Protein AF-A0A4T0UYF8-F1 (afdb_monomer_lite)

Organism: NCBI:txid2563443

InterPro domains:
  IPR012640 Membrane lipoprotein, lipid attachment site [PF08139] (1-18)

Sequence (155 aa):
MKRHLIFLLLAFVLTGCAQLGLKPVKPAPVVPAKPAQPAPLPADPSERLLFEANRLAEEVRDARLTRTQAADQLGRARLAWVGRNPVDDETFRLYRQISVERDTGQIGQAEAQRRMDEALKRWQRRWVQLPLSARPANPAFTNFLMKVYGLPPLQ

Structure (mmCIF, N/CA/C/O backbone):
data_AF-A0A4T0UYF8-F1
#
_entry.id   AF-A0A4T0UYF8-F1
#
loop_
_atom_site.group_PDB
_atom_site.id
_atom_site.type_symbol
_a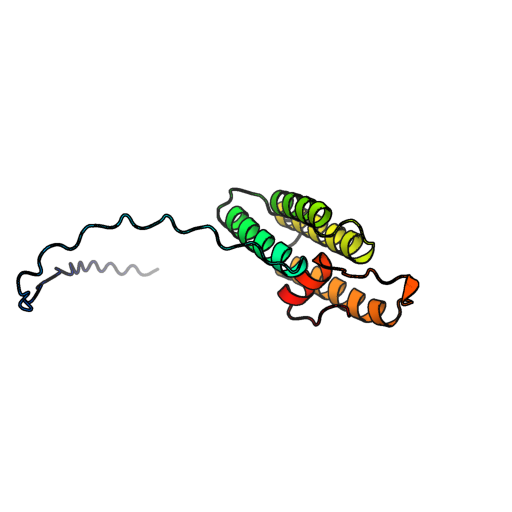tom_site.label_atom_id
_atom_site.label_alt_id
_atom_site.label_comp_id
_atom_site.label_asym_id
_atom_site.label_entity_id
_atom_site.label_seq_id
_atom_site.pdbx_PDB_ins_code
_atom_site.Cartn_x
_atom_site.Cartn_y
_atom_site.Cartn_z
_atom_site.occupancy
_atom_site.B_iso_or_equiv
_atom_site.auth_seq_id
_atom_site.auth_comp_id
_atom_site.auth_asym_id
_atom_site.auth_atom_id
_atom_site.pdbx_PDB_model_num
ATOM 1 N N . MET A 1 1 ? -16.894 21.332 41.373 1.00 41.62 1 MET A N 1
ATOM 2 C CA . MET A 1 1 ? -18.314 21.159 40.992 1.00 41.62 1 MET A CA 1
ATOM 3 C C . MET A 1 1 ? -19.017 22.503 41.093 1.00 41.62 1 MET A C 1
ATOM 5 O O . MET A 1 1 ? -19.177 23.003 42.198 1.00 41.62 1 MET A O 1
ATOM 9 N N . LYS A 1 2 ? -19.361 23.132 39.966 1.00 36.41 2 LYS A N 1
ATOM 10 C CA . LYS A 1 2 ? -20.113 24.394 39.958 1.00 36.41 2 LYS A CA 1
ATOM 11 C C . LYS A 1 2 ? -20.984 24.441 38.704 1.00 36.41 2 LYS A C 1
ATOM 13 O O . LYS A 1 2 ? -20.483 24.539 37.591 1.00 36.41 2 LYS A O 1
ATOM 18 N N . ARG A 1 3 ? -22.284 24.228 38.926 1.00 47.41 3 ARG A N 1
ATOM 19 C CA . ARG A 1 3 ? -23.372 24.304 37.946 1.00 47.41 3 ARG A CA 1
ATOM 20 C C . ARG A 1 3 ? -23.662 25.779 37.698 1.00 47.41 3 ARG A C 1
ATOM 22 O O . ARG A 1 3 ? -24.076 26.460 38.629 1.00 47.41 3 ARG A O 1
ATOM 29 N N . HIS A 1 4 ? -23.511 26.233 36.460 1.00 55.47 4 HIS A N 1
ATOM 30 C CA . HIS A 1 4 ? -24.137 27.469 36.005 1.00 55.47 4 HIS A CA 1
ATOM 31 C C . HIS A 1 4 ? -25.067 27.152 34.839 1.00 55.47 4 HIS A C 1
ATOM 33 O O . HIS A 1 4 ? -24.670 26.968 33.695 1.00 55.47 4 HIS A O 1
ATOM 39 N N . LEU A 1 5 ? -26.326 27.013 35.242 1.00 55.28 5 LEU A N 1
ATOM 40 C CA . LEU A 1 5 ? -27.543 27.111 34.463 1.00 55.28 5 LEU A CA 1
ATOM 41 C C . LEU A 1 5 ? -27.646 28.533 33.900 1.00 55.28 5 LEU A C 1
ATOM 43 O O . LEU A 1 5 ? -27.870 29.448 34.685 1.00 55.28 5 LEU A O 1
ATOM 47 N N . ILE A 1 6 ? -27.531 28.715 32.584 1.00 61.97 6 ILE A N 1
ATOM 48 C CA . ILE A 1 6 ? -28.090 29.883 31.889 1.00 61.97 6 ILE A CA 1
ATOM 49 C C . ILE A 1 6 ? -28.688 29.398 30.566 1.00 61.97 6 ILE A C 1
ATOM 51 O O . ILE A 1 6 ? -27.989 29.129 29.594 1.00 61.97 6 ILE A O 1
ATOM 55 N N . PHE A 1 7 ? -30.012 29.257 30.583 1.00 48.72 7 PHE A N 1
ATOM 56 C CA . PHE A 1 7 ? -30.861 29.285 29.402 1.00 48.72 7 PHE A CA 1
ATOM 57 C C . PHE A 1 7 ? -30.815 30.697 28.815 1.00 48.72 7 PHE A C 1
ATOM 59 O O . PHE A 1 7 ? -31.129 31.656 29.519 1.00 48.72 7 PHE A O 1
ATOM 66 N N . LEU A 1 8 ? -30.507 30.826 27.526 1.00 56.47 8 LEU A N 1
ATOM 67 C CA . LEU A 1 8 ? -30.942 31.986 26.757 1.00 56.47 8 LEU A CA 1
ATOM 68 C C . LEU A 1 8 ? -31.199 31.564 25.310 1.00 56.47 8 LEU A C 1
ATOM 70 O O . LEU A 1 8 ? -30.291 31.371 24.506 1.00 56.47 8 LEU A O 1
ATOM 74 N N . LEU A 1 9 ? -32.489 31.358 25.043 1.00 52.09 9 LEU A N 1
ATOM 75 C CA . LEU A 1 9 ? -33.087 31.328 23.718 1.00 52.09 9 LEU A CA 1
ATOM 76 C C . LEU A 1 9 ? -32.738 32.623 22.984 1.00 52.09 9 LEU A C 1
ATOM 78 O O . LEU A 1 9 ? -33.076 33.701 23.468 1.00 52.09 9 LEU A O 1
ATOM 82 N N . LEU A 1 10 ? -32.161 32.516 21.790 1.00 54.69 10 LEU A N 1
ATOM 83 C CA . LEU A 1 10 ? -32.214 33.593 20.808 1.00 54.69 10 LEU A CA 1
ATOM 84 C C . LEU A 1 10 ? -32.683 33.010 19.473 1.00 54.69 10 LEU A C 1
ATOM 86 O O . LEU A 1 10 ? -31.927 32.395 18.724 1.00 54.69 10 LEU A O 1
ATOM 90 N N . ALA A 1 11 ? -33.981 33.171 19.225 1.00 51.91 11 ALA A N 1
ATOM 91 C CA . ALA A 1 11 ? -34.607 32.939 17.938 1.00 51.91 11 ALA A CA 1
ATOM 92 C C . ALA A 1 11 ? -34.141 34.033 16.967 1.00 51.91 11 ALA A C 1
ATOM 94 O O . ALA A 1 11 ? -34.476 35.203 17.139 1.00 51.91 11 ALA A O 1
ATOM 95 N N . PHE A 1 12 ? -33.367 33.658 15.950 1.00 54.03 12 PHE A N 1
ATOM 96 C CA . PHE A 1 12 ? -33.086 34.538 14.820 1.00 54.03 12 PHE A CA 1
ATOM 97 C C . PHE A 1 12 ? -34.217 34.398 13.801 1.00 54.03 12 PHE A C 1
ATOM 99 O O . PHE A 1 12 ? -34.311 33.416 13.067 1.00 54.03 12 PHE A O 1
ATOM 106 N N . VAL A 1 13 ? -35.104 35.389 13.802 1.00 58.59 13 VAL A N 1
ATOM 107 C CA . VAL A 1 13 ? -36.167 35.555 12.811 1.00 58.59 13 VAL A CA 1
ATOM 108 C C . VAL A 1 13 ? -35.540 36.132 11.541 1.00 58.59 13 VAL A C 1
ATOM 110 O O . VAL A 1 13 ? -35.028 37.253 11.547 1.00 58.59 13 VAL A O 1
ATOM 113 N N . LEU A 1 14 ? -35.569 35.364 10.448 1.00 52.53 14 LEU A N 1
ATOM 114 C CA . LEU A 1 14 ? -35.231 35.845 9.108 1.00 52.53 14 LEU A CA 1
ATOM 115 C C . LEU A 1 14 ? -36.223 36.943 8.706 1.00 52.53 14 LEU A C 1
ATOM 117 O O . LEU A 1 14 ? -37.409 36.678 8.524 1.00 52.53 14 LEU A O 1
ATOM 121 N N . THR A 1 15 ? -35.724 38.166 8.541 1.00 59.00 15 THR A N 1
ATOM 122 C CA . THR A 1 15 ? -36.498 39.297 8.026 1.00 59.00 15 THR A CA 1
ATOM 123 C C . THR A 1 15 ? -35.920 39.755 6.693 1.00 59.00 15 THR A C 1
ATOM 125 O O . THR A 1 15 ? -34.738 40.072 6.607 1.00 59.00 15 THR A O 1
ATOM 128 N N . GLY A 1 16 ? -36.799 39.850 5.691 1.00 45.56 16 GLY A N 1
ATOM 129 C CA . GLY A 1 16 ? -36.757 40.910 4.683 1.00 45.56 16 GLY A CA 1
ATOM 130 C C . GLY A 1 16 ? -36.063 40.597 3.360 1.00 45.56 16 GLY A C 1
ATOM 131 O O . GLY A 1 16 ? -34.930 41.007 3.135 1.00 45.56 16 GLY A O 1
ATOM 132 N N . CYS A 1 17 ? -36.796 39.993 2.421 1.00 54.16 17 CYS A N 1
ATOM 133 C CA . CYS A 1 17 ? -36.524 40.158 0.993 1.00 54.16 17 CYS A CA 1
ATOM 134 C C . CYS A 1 17 ? -36.880 41.597 0.584 1.00 54.16 17 CYS A C 1
ATOM 136 O O . CYS A 1 17 ? -38.057 41.948 0.546 1.00 54.16 17 CYS A O 1
ATOM 138 N N . ALA A 1 18 ? -35.881 42.421 0.269 1.00 49.16 18 ALA A N 1
ATOM 139 C CA . ALA A 1 18 ? -36.092 43.697 -0.406 1.00 49.16 18 ALA A CA 1
ATOM 140 C C . ALA A 1 18 ? -36.063 43.495 -1.930 1.00 49.16 18 ALA A C 1
ATOM 142 O O . ALA A 1 18 ? -35.140 42.891 -2.479 1.00 49.16 18 ALA A O 1
ATOM 143 N N . GLN A 1 19 ? -37.111 43.998 -2.584 1.00 56.81 19 GLN A N 1
ATOM 144 C CA . GLN A 1 19 ? -37.332 44.028 -4.028 1.00 56.81 19 GLN A CA 1
ATOM 145 C C . GLN A 1 19 ? -36.158 44.611 -4.825 1.00 56.81 19 GLN A C 1
ATOM 147 O O . GLN A 1 19 ? -35.709 45.725 -4.569 1.00 56.81 19 GLN A O 1
ATOM 152 N N . LEU A 1 20 ? -35.796 43.924 -5.910 1.00 47.19 20 LEU A N 1
ATOM 153 C CA . LEU A 1 20 ? -35.172 44.531 -7.083 1.00 47.19 20 LEU A CA 1
ATOM 154 C C . LEU A 1 20 ? -36.023 44.189 -8.308 1.00 47.19 20 LEU A C 1
ATOM 156 O O . LEU A 1 20 ? -36.368 43.032 -8.542 1.00 47.19 20 LEU A O 1
ATOM 160 N N . GLY A 1 21 ? -36.421 45.233 -9.036 1.00 56.84 21 GLY A N 1
ATOM 161 C CA . GLY A 1 21 ? -37.363 45.176 -10.147 1.00 56.84 21 GLY A CA 1
ATOM 162 C C . GLY A 1 21 ? -36.932 44.206 -11.242 1.00 56.84 21 GLY A C 1
ATOM 163 O O . GLY A 1 21 ? -35.910 44.397 -11.900 1.00 56.84 21 GLY A O 1
ATOM 164 N N . LEU A 1 22 ? -37.759 43.192 -11.475 1.00 44.81 22 LEU A N 1
ATOM 165 C CA . LEU A 1 22 ? -37.625 42.293 -12.609 1.00 44.81 22 LEU A CA 1
ATOM 166 C C . LEU A 1 22 ? -38.599 42.737 -13.697 1.00 44.81 22 LEU A C 1
ATOM 168 O O . LEU A 1 22 ? -39.818 42.665 -13.549 1.00 44.81 22 LEU A O 1
ATOM 172 N N . LYS A 1 23 ? -38.034 43.203 -14.814 1.00 50.47 23 LYS A N 1
ATOM 173 C CA . LYS A 1 23 ? -38.736 43.255 -16.099 1.00 50.47 23 LYS A CA 1
ATOM 174 C C . LYS A 1 23 ? -39.245 41.840 -16.416 1.00 50.47 23 LYS A C 1
ATOM 176 O O . LYS A 1 23 ? -38.497 40.890 -16.178 1.00 50.47 23 LYS A O 1
ATOM 181 N N . PRO A 1 24 ? -40.454 41.665 -16.975 1.00 47.84 24 PRO A N 1
ATOM 182 C CA . PRO A 1 24 ? -40.919 40.348 -17.386 1.00 47.84 24 PRO A CA 1
ATOM 183 C C . PRO A 1 24 ? -40.032 39.843 -18.531 1.00 47.84 24 PRO A C 1
ATOM 185 O O . PRO A 1 24 ? -40.168 40.252 -19.684 1.00 47.84 24 PRO A O 1
ATOM 188 N N . VAL A 1 25 ? -39.076 38.977 -18.199 1.00 58.72 25 VAL A N 1
ATOM 189 C CA . VAL A 1 25 ? -38.318 38.200 -19.177 1.00 58.72 25 VAL A CA 1
ATOM 190 C C . VAL A 1 25 ? -39.228 37.061 -19.612 1.00 58.72 25 VAL A C 1
ATOM 192 O O . VAL A 1 25 ? -39.673 36.260 -18.791 1.00 58.72 25 VAL A O 1
ATOM 195 N N . LYS A 1 26 ? -39.541 37.021 -20.909 1.00 53.38 26 LYS A N 1
ATOM 196 C CA . LYS A 1 26 ? -40.236 35.894 -21.539 1.00 53.38 26 LYS A CA 1
ATOM 197 C C . LYS A 1 26 ? -39.511 34.600 -21.139 1.00 53.38 26 LYS A C 1
ATOM 199 O O . LYS A 1 26 ? -38.286 34.572 -21.273 1.00 53.38 26 LYS A O 1
ATOM 204 N N . PRO A 1 27 ? -40.204 33.556 -20.654 1.00 46.81 27 PRO A N 1
ATOM 205 C CA . PRO A 1 27 ? -39.534 32.326 -20.264 1.00 46.81 27 PRO A CA 1
ATOM 206 C C . PRO A 1 27 ? -38.823 31.747 -21.488 1.00 46.81 27 PRO A C 1
ATOM 208 O O . PRO A 1 27 ? -39.454 31.407 -22.489 1.00 46.81 27 PRO A O 1
ATOM 211 N N . ALA A 1 28 ? -37.493 31.692 -21.420 1.00 63.56 28 ALA A N 1
ATOM 212 C CA . ALA A 1 28 ? -36.710 30.902 -22.351 1.00 63.56 28 ALA A CA 1
ATOM 213 C C . ALA A 1 28 ? -37.068 29.418 -22.143 1.00 63.56 28 ALA A C 1
ATOM 215 O O . ALA A 1 28 ? -37.403 29.031 -21.018 1.00 63.56 28 ALA A O 1
ATOM 216 N N . PRO A 1 29 ? -37.015 28.581 -23.193 1.00 54.25 29 PRO A N 1
ATOM 217 C C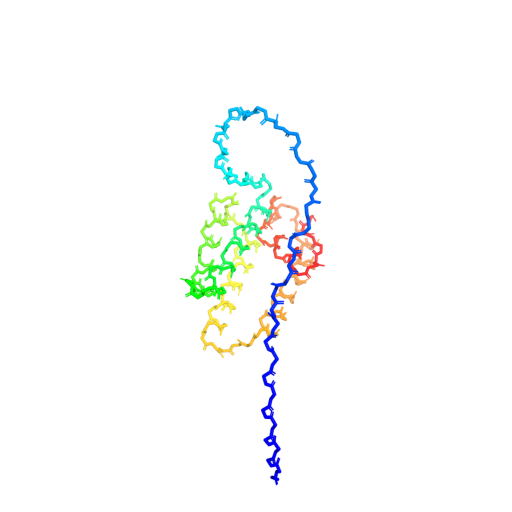A . PRO A 1 29 ? -37.295 27.160 -23.060 1.00 54.25 29 PRO A CA 1
ATOM 218 C C . PRO A 1 29 ? -36.388 26.560 -21.984 1.00 54.25 29 PRO A C 1
ATOM 220 O O . PRO A 1 29 ? -35.170 26.744 -22.024 1.00 54.25 29 PRO A O 1
ATOM 223 N N . VAL A 1 30 ? -36.980 25.850 -21.022 1.00 57.94 30 VAL A N 1
ATOM 224 C CA . VAL A 1 30 ? -36.239 25.047 -20.048 1.00 57.94 30 VAL A CA 1
ATOM 225 C C . VAL A 1 30 ? -35.552 23.935 -20.831 1.00 57.94 30 VAL A C 1
ATOM 227 O O . VAL A 1 30 ? -36.159 22.917 -21.152 1.00 57.94 30 VAL A O 1
ATOM 230 N N . VAL A 1 31 ? -34.290 24.151 -21.194 1.00 63.22 31 VAL A N 1
ATOM 231 C CA . VAL A 1 31 ? -33.435 23.072 -21.679 1.00 63.22 31 VAL A CA 1
ATOM 232 C C . VAL A 1 31 ? -33.163 22.187 -20.462 1.00 63.22 31 VAL A C 1
ATOM 234 O O . VAL A 1 31 ? -32.625 22.691 -19.472 1.00 63.22 31 VAL A O 1
ATOM 237 N N . PRO A 1 32 ? -33.558 20.902 -20.469 1.00 58.56 32 PRO A N 1
ATOM 238 C CA . PRO A 1 32 ? -33.264 20.012 -19.356 1.00 58.56 32 PRO A CA 1
ATOM 239 C C . PRO A 1 32 ? -31.751 19.985 -19.130 1.00 58.56 32 PRO A C 1
ATOM 241 O O . PRO A 1 32 ? -30.978 19.749 -20.062 1.00 58.56 32 PRO A O 1
ATOM 244 N N . ALA A 1 33 ? -31.327 20.265 -17.895 1.00 63.31 33 ALA A N 1
ATOM 245 C CA . ALA A 1 33 ? -29.927 20.185 -17.512 1.00 63.31 33 ALA A CA 1
ATOM 246 C C . ALA A 1 33 ? -29.430 18.764 -17.803 1.00 63.31 33 ALA A C 1
ATOM 248 O O . ALA A 1 33 ? -29.923 17.789 -17.234 1.00 63.31 33 ALA A O 1
ATOM 249 N N . LYS A 1 34 ? -28.480 18.652 -18.737 1.00 58.16 34 LYS A N 1
ATOM 250 C CA . LYS A 1 34 ? -27.816 17.391 -19.066 1.00 58.16 34 LYS A CA 1
ATOM 251 C C . LYS A 1 34 ? -27.266 16.798 -17.759 1.00 58.16 34 LYS A C 1
ATOM 253 O O . LYS A 1 34 ? -26.569 17.525 -17.048 1.00 58.16 34 LYS A O 1
ATOM 258 N N . PRO A 1 35 ? -27.553 15.523 -17.431 1.00 57.53 35 PRO A N 1
ATOM 259 C CA . PRO A 1 35 ? -26.972 14.880 -16.260 1.00 57.53 35 PRO A CA 1
ATOM 260 C C . PRO A 1 35 ? -25.456 15.069 -16.289 1.00 57.53 35 PRO A C 1
ATOM 262 O O . PRO A 1 35 ? -24.841 14.870 -17.343 1.00 57.53 35 PRO A O 1
ATOM 265 N N . ALA A 1 36 ? -24.872 15.493 -15.166 1.00 62.47 36 ALA A N 1
ATOM 266 C CA . ALA A 1 36 ? -23.431 15.658 -15.047 1.00 62.47 36 ALA A CA 1
ATOM 267 C C . ALA A 1 36 ? -22.761 14.343 -15.462 1.00 62.47 36 ALA A C 1
ATOM 269 O O . ALA A 1 36 ? -22.942 13.309 -14.818 1.00 62.47 36 ALA A O 1
ATOM 270 N N . GLN A 1 37 ? -22.062 14.364 -16.598 1.00 60.31 37 GLN A N 1
ATOM 271 C CA . GLN A 1 37 ? -21.351 13.187 -17.073 1.00 60.31 37 GLN A CA 1
ATOM 272 C C . GLN A 1 37 ? -20.225 12.888 -16.076 1.00 60.31 37 GLN A C 1
ATOM 274 O O . GLN A 1 37 ? -19.539 13.827 -15.659 1.00 60.31 37 GLN A O 1
ATOM 279 N N . PRO A 1 38 ? -20.029 11.616 -15.679 1.00 65.50 38 PRO A N 1
ATOM 280 C CA . PRO A 1 38 ? -18.894 11.237 -14.850 1.00 65.50 38 PRO A CA 1
ATOM 281 C C . PRO A 1 38 ? -17.607 11.747 -15.497 1.00 65.50 38 PRO A C 1
ATOM 283 O O . PRO A 1 38 ? -17.435 11.611 -16.711 1.00 65.50 38 PRO A O 1
ATOM 286 N N . ALA A 1 39 ? -16.723 12.352 -14.701 1.00 70.75 39 ALA A N 1
ATOM 287 C CA . ALA A 1 39 ? -15.437 12.811 -15.204 1.00 70.75 39 ALA A CA 1
ATOM 288 C C . ALA A 1 39 ? -14.701 11.637 -15.887 1.00 70.75 39 ALA A C 1
ATOM 290 O O . ALA A 1 39 ? -14.714 10.523 -15.352 1.00 70.75 39 ALA A O 1
ATOM 291 N N . PRO A 1 40 ? -14.090 11.848 -17.067 1.00 74.12 40 PRO A N 1
ATOM 292 C CA . PRO A 1 40 ? -13.359 10.792 -17.754 1.00 74.12 40 PRO A CA 1
ATOM 293 C C . PRO A 1 40 ? -12.200 10.288 -16.885 1.00 74.12 40 PRO A C 1
ATOM 295 O O . PRO A 1 40 ? -11.527 11.069 -16.212 1.00 74.12 40 PRO A O 1
ATOM 298 N N . LEU A 1 41 ? -11.969 8.972 -16.899 1.00 74.31 41 LEU A N 1
ATOM 299 C CA . LEU A 1 41 ? -10.862 8.363 -16.160 1.00 74.31 41 LEU A CA 1
ATOM 300 C C . LEU A 1 41 ? -9.512 8.873 -16.698 1.00 74.31 41 LEU A C 1
ATOM 302 O O . LEU A 1 41 ? -9.352 8.955 -17.920 1.00 74.31 41 LEU A O 1
ATOM 306 N N . PRO A 1 42 ? -8.520 9.144 -15.827 1.00 82.19 42 PRO A N 1
ATOM 307 C CA . PRO A 1 42 ? -7.190 9.559 -16.261 1.00 82.19 42 PRO A CA 1
ATOM 308 C C . PRO A 1 42 ? -6.535 8.555 -17.220 1.00 82.19 42 PRO A C 1
ATOM 310 O O . PRO A 1 42 ? -6.745 7.336 -17.120 1.00 82.19 42 PRO A O 1
ATOM 313 N N . ALA A 1 43 ? -5.727 9.072 -18.150 1.00 84.44 43 ALA A N 1
ATOM 314 C CA . ALA A 1 43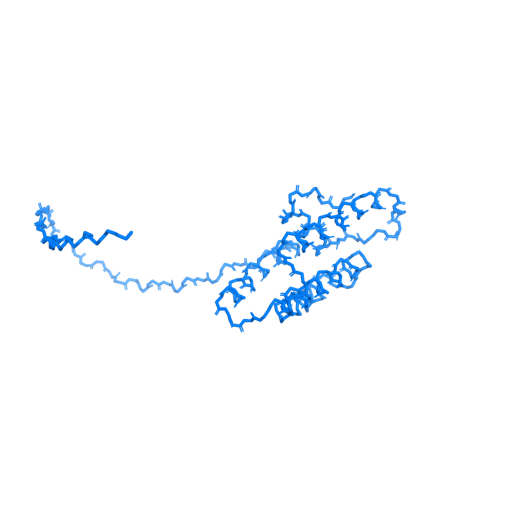 ? -4.966 8.257 -19.095 1.00 84.44 43 ALA A CA 1
ATOM 315 C C . ALA A 1 43 ? -3.761 7.578 -18.423 1.00 84.44 43 ALA A C 1
ATOM 317 O O . ALA A 1 43 ? -3.513 6.401 -18.685 1.00 84.44 43 ALA A O 1
ATOM 318 N N . ASP A 1 44 ? -3.058 8.286 -17.531 1.00 90.38 44 ASP A N 1
ATOM 319 C CA . ASP A 1 44 ? -1.940 7.724 -16.773 1.00 90.38 44 ASP A CA 1
ATOM 320 C C . ASP A 1 44 ? -2.436 6.683 -15.745 1.00 90.38 44 ASP A C 1
ATOM 322 O O . ASP A 1 44 ? -3.343 6.979 -14.955 1.00 90.38 44 ASP A O 1
ATOM 326 N N . PRO A 1 45 ? -1.860 5.465 -15.707 1.00 91.75 45 PRO A N 1
ATOM 327 C CA . PRO A 1 45 ? -2.295 4.435 -14.769 1.00 91.75 45 PRO A CA 1
ATOM 328 C C . PRO A 1 45 ? -2.127 4.816 -13.291 1.00 91.75 45 PRO A C 1
ATOM 330 O O . PRO A 1 45 ? -2.951 4.409 -12.472 1.00 91.75 45 PRO A O 1
ATOM 333 N N . SER A 1 46 ? -1.109 5.606 -12.934 1.00 92.06 46 SER A N 1
ATOM 334 C CA . SER A 1 46 ? -0.887 6.051 -11.548 1.00 92.06 46 SER A CA 1
ATOM 335 C C . SER A 1 46 ? -1.956 7.059 -11.128 1.00 92.06 46 SER A C 1
ATOM 337 O O . SER A 1 46 ? -2.491 6.981 -10.022 1.00 92.06 46 SER A O 1
ATOM 339 N N . GLU A 1 47 ? -2.324 7.980 -12.019 1.00 92.56 47 GLU A N 1
ATOM 340 C CA . GLU A 1 47 ? -3.433 8.913 -11.795 1.00 92.56 47 GLU A CA 1
ATOM 341 C C . GLU A 1 47 ? -4.783 8.204 -11.727 1.00 92.56 47 GLU A C 1
ATOM 343 O O . GLU A 1 47 ? -5.614 8.534 -10.878 1.00 92.56 47 GLU A O 1
ATOM 348 N N . ARG A 1 48 ? -4.998 7.191 -12.571 1.00 94.69 48 ARG A N 1
ATOM 349 C CA . ARG A 1 48 ? -6.209 6.366 -12.522 1.00 94.69 48 ARG A CA 1
ATOM 350 C C . ARG A 1 48 ? -6.315 5.607 -11.199 1.00 94.69 48 ARG A C 1
ATOM 352 O O . ARG A 1 48 ? -7.395 5.559 -10.613 1.00 94.69 48 ARG A O 1
ATOM 359 N N . LEU A 1 49 ? -5.202 5.066 -10.700 1.00 96.06 49 LEU A N 1
ATOM 360 C CA . LEU A 1 49 ? -5.137 4.437 -9.379 1.00 96.06 49 LEU A CA 1
ATOM 361 C C . LEU A 1 49 ? -5.386 5.432 -8.247 1.00 96.06 49 LEU A C 1
ATOM 363 O O . LEU A 1 49 ? -6.095 5.089 -7.308 1.00 96.06 49 LEU A O 1
ATOM 367 N N . LEU A 1 50 ? -4.866 6.658 -8.340 1.00 94.88 50 LEU A N 1
ATOM 368 C CA . LEU A 1 50 ? -5.146 7.711 -7.363 1.00 94.88 50 LEU A CA 1
ATOM 369 C C . LEU A 1 50 ? -6.638 8.066 -7.329 1.00 94.88 50 LEU A C 1
ATOM 371 O O . LEU A 1 50 ? -7.218 8.180 -6.251 1.00 94.88 50 LEU A O 1
ATOM 375 N N . PHE A 1 51 ? -7.265 8.218 -8.497 1.00 94.50 51 PHE A N 1
ATOM 376 C CA . PHE A 1 51 ? -8.698 8.488 -8.598 1.00 94.50 51 PHE A CA 1
ATOM 377 C C . PHE A 1 51 ? -9.527 7.376 -7.941 1.00 94.50 51 PHE A C 1
ATOM 379 O O . PHE A 1 51 ? -10.395 7.652 -7.111 1.00 94.50 51 PHE A O 1
ATOM 386 N N . GLU A 1 52 ? -9.216 6.117 -8.252 1.00 96.44 52 GLU A N 1
ATOM 387 C CA . GLU A 1 52 ? -9.894 4.963 -7.661 1.00 96.44 52 GLU A CA 1
ATOM 388 C C . GLU A 1 52 ? -9.634 4.842 -6.153 1.00 96.44 52 GLU A C 1
ATOM 390 O O . GLU A 1 52 ? -10.556 4.567 -5.387 1.00 96.44 52 GLU A O 1
ATOM 395 N N . ALA A 1 53 ? -8.407 5.105 -5.698 1.00 97.25 53 ALA A N 1
ATOM 396 C CA . ALA A 1 53 ? -8.069 5.112 -4.280 1.00 97.25 53 ALA A CA 1
ATOM 397 C C . ALA A 1 53 ? -8.859 6.180 -3.509 1.00 97.25 53 ALA A C 1
ATOM 399 O O . ALA A 1 53 ? -9.340 5.893 -2.415 1.00 97.25 53 ALA A O 1
ATOM 400 N N . ASN A 1 54 ? -9.049 7.373 -4.08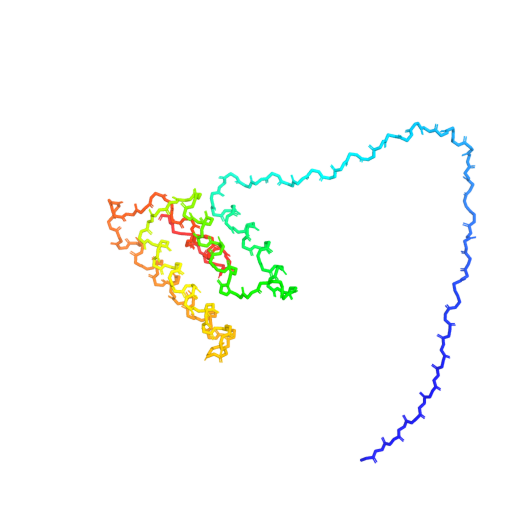3 1.00 96.62 54 ASN A N 1
ATOM 401 C CA . ASN A 1 54 ? -9.874 8.421 -3.480 1.00 96.62 54 ASN A CA 1
ATOM 402 C C . ASN A 1 54 ? -11.339 7.986 -3.381 1.00 96.62 54 ASN A C 1
ATOM 404 O O . ASN A 1 54 ? -11.932 8.099 -2.313 1.00 96.62 54 ASN A O 1
ATOM 408 N N . ARG A 1 55 ? -11.905 7.412 -4.451 1.00 97.50 55 ARG A N 1
ATOM 409 C CA . ARG A 1 55 ? -13.266 6.856 -4.422 1.00 97.50 55 ARG A CA 1
ATOM 410 C C . ARG A 1 55 ? -13.414 5.809 -3.313 1.00 97.50 55 ARG A C 1
ATOM 412 O O . ARG A 1 55 ? -14.358 5.864 -2.534 1.00 97.50 55 ARG A O 1
ATOM 419 N N . LEU A 1 56 ? -12.470 4.873 -3.218 1.00 98.19 56 LEU A N 1
ATOM 420 C CA . LEU A 1 56 ? -12.466 3.827 -2.192 1.00 98.19 56 LEU A CA 1
ATOM 421 C C . LEU A 1 56 ? -12.268 4.383 -0.775 1.00 98.19 56 LEU A C 1
ATOM 423 O O . LEU A 1 56 ? -12.825 3.836 0.174 1.00 98.19 56 LEU A O 1
ATOM 427 N N . ALA A 1 57 ? -11.500 5.460 -0.609 1.00 96.75 57 ALA A N 1
ATOM 428 C CA . ALA A 1 57 ? -11.320 6.114 0.684 1.00 96.75 57 ALA A CA 1
ATOM 429 C C . ALA A 1 57 ? -12.633 6.718 1.203 1.00 96.75 57 ALA A C 1
ATOM 431 O O . ALA A 1 57 ? -12.922 6.592 2.394 1.00 96.75 57 ALA A O 1
ATOM 432 N N . GLU A 1 58 ? -13.452 7.295 0.320 1.00 98.19 58 GLU A N 1
ATOM 433 C CA . GLU A 1 58 ? -14.792 7.781 0.670 1.00 98.19 58 GLU A CA 1
ATOM 434 C C . GLU A 1 58 ? -15.702 6.625 1.118 1.00 98.19 58 GLU A C 1
ATOM 436 O O . GLU A 1 58 ? -16.364 6.728 2.146 1.00 98.19 58 GLU A O 1
ATOM 441 N N . GLU A 1 59 ? -15.663 5.479 0.428 1.00 98.44 59 GLU A N 1
ATOM 442 C CA . GLU A 1 59 ? -16.404 4.271 0.831 1.00 98.44 59 GLU A CA 1
ATOM 443 C C . GLU A 1 59 ? -15.988 3.753 2.219 1.00 98.44 59 GLU A C 1
ATOM 445 O O . GLU A 1 59 ? -16.828 3.305 3.001 1.00 98.44 59 GLU A O 1
ATOM 450 N N . VAL A 1 60 ? -14.693 3.823 2.546 1.00 98.12 60 VAL A N 1
ATOM 451 C CA . VAL A 1 60 ? -14.178 3.452 3.874 1.00 98.12 60 VAL A CA 1
ATOM 452 C C . VAL A 1 60 ? -14.607 4.457 4.937 1.00 98.12 60 VAL A C 1
ATOM 454 O O . VAL A 1 60 ? -14.986 4.059 6.039 1.00 98.12 60 VAL A O 1
ATOM 457 N N . ARG A 1 61 ? -14.550 5.757 4.629 1.00 97.19 61 ARG A N 1
ATOM 458 C CA . ARG A 1 61 ? -14.995 6.820 5.540 1.00 97.19 61 ARG A CA 1
ATOM 459 C C . ARG A 1 61 ? -16.474 6.666 5.878 1.00 97.19 61 ARG A C 1
ATOM 461 O O . ARG A 1 61 ? -16.846 6.798 7.039 1.00 97.19 61 ARG A O 1
ATOM 468 N N . ASP A 1 62 ? -17.282 6.332 4.881 1.00 98.00 62 ASP A N 1
ATOM 469 C CA . ASP A 1 62 ? -18.721 6.123 5.019 1.00 98.00 62 ASP A CA 1
ATOM 470 C C . ASP A 1 62 ? -19.067 4.725 5.584 1.00 98.00 62 ASP A C 1
ATOM 472 O O . ASP A 1 62 ? -20.233 4.333 5.596 1.00 98.00 62 ASP A O 1
ATOM 476 N N . ALA A 1 63 ? -18.064 3.956 6.034 1.00 97.81 63 ALA A N 1
ATOM 477 C CA . ALA A 1 63 ? -18.183 2.606 6.595 1.00 97.81 63 ALA A CA 1
ATOM 478 C C . ALA A 1 63 ? -18.844 1.562 5.669 1.00 97.81 63 ALA A C 1
ATOM 480 O O . ALA A 1 63 ? -19.257 0.497 6.129 1.00 97.81 63 ALA A O 1
ATOM 481 N N . ARG A 1 64 ? -18.910 1.830 4.357 1.00 98.38 64 ARG A N 1
ATOM 482 C CA . ARG A 1 64 ? -19.407 0.884 3.343 1.00 98.38 64 ARG A CA 1
ATOM 483 C C . ARG A 1 64 ? -18.379 -0.195 3.004 1.00 98.38 64 ARG A C 1
ATOM 485 O O . ARG A 1 64 ? -18.760 -1.287 2.591 1.00 98.38 64 ARG A O 1
ATOM 492 N N . LEU A 1 65 ? -17.091 0.096 3.195 1.00 98.44 65 LEU A N 1
ATOM 493 C CA . LEU A 1 65 ? -15.984 -0.850 3.039 1.00 98.44 65 LEU A CA 1
ATOM 494 C C . LEU A 1 65 ? -15.036 -0.803 4.242 1.00 98.44 65 LEU A C 1
ATOM 496 O O . LEU A 1 65 ? -14.795 0.253 4.825 1.00 98.44 65 LEU A O 1
ATOM 500 N N . THR A 1 66 ? -14.411 -1.934 4.566 1.00 98.56 66 THR A N 1
ATOM 501 C CA . THR A 1 66 ? -13.210 -1.945 5.418 1.00 98.56 66 THR A CA 1
ATOM 502 C C . THR A 1 66 ? -11.975 -1.510 4.619 1.00 98.56 66 THR A C 1
ATOM 504 O O . THR A 1 66 ? -11.977 -1.545 3.382 1.00 98.56 66 THR A O 1
ATOM 507 N N . ARG A 1 67 ? -10.874 -1.130 5.288 1.00 98.38 67 ARG A N 1
ATOM 508 C CA . ARG A 1 67 ? -9.625 -0.761 4.585 1.00 98.38 67 ARG A CA 1
ATOM 509 C C . ARG A 1 67 ? -9.063 -1.936 3.800 1.00 98.38 67 ARG A C 1
ATOM 511 O O . ARG A 1 67 ? -8.496 -1.743 2.730 1.00 98.38 67 ARG A O 1
ATOM 518 N N . THR A 1 68 ? -9.237 -3.145 4.316 1.00 98.56 68 THR A N 1
ATOM 519 C CA . THR A 1 68 ? -8.828 -4.392 3.671 1.00 98.56 68 THR A CA 1
ATOM 520 C C . THR A 1 68 ? -9.635 -4.631 2.403 1.00 98.56 68 THR A C 1
ATOM 522 O O . THR A 1 68 ? -9.051 -4.887 1.354 1.00 98.56 68 THR A O 1
ATOM 525 N N . GLN A 1 69 ? -10.962 -4.476 2.459 1.00 98.75 69 GLN A N 1
ATOM 526 C CA . GLN A 1 69 ? -11.809 -4.612 1.274 1.00 98.75 69 GLN A CA 1
ATOM 527 C C . GLN A 1 69 ? -11.459 -3.564 0.217 1.00 98.75 69 GLN A C 1
ATOM 529 O O . GLN A 1 69 ? -11.321 -3.915 -0.953 1.00 98.75 69 GLN A O 1
ATOM 534 N N . ALA A 1 70 ? -11.264 -2.305 0.621 1.00 98.69 70 ALA A N 1
ATOM 535 C CA . ALA A 1 70 ? -10.807 -1.241 -0.269 1.00 98.69 70 ALA A CA 1
ATOM 536 C C . ALA A 1 70 ? -9.443 -1.566 -0.899 1.00 98.69 70 ALA A C 1
ATOM 538 O O . ALA A 1 70 ? -9.294 -1.473 -2.118 1.00 98.69 70 ALA A O 1
ATOM 539 N N . ALA A 1 71 ? -8.473 -2.033 -0.107 1.00 98.62 71 ALA A N 1
ATOM 540 C CA . ALA A 1 71 ? -7.174 -2.464 -0.615 1.00 98.62 71 ALA A CA 1
ATOM 541 C C . ALA A 1 71 ? -7.303 -3.609 -1.629 1.00 98.62 71 ALA A C 1
ATOM 543 O O . ALA A 1 71 ? -6.635 -3.586 -2.660 1.00 98.62 71 ALA A O 1
ATOM 544 N N . ASP A 1 72 ? -8.196 -4.571 -1.392 1.00 98.75 72 ASP A N 1
ATOM 545 C CA . ASP A 1 72 ? -8.457 -5.670 -2.323 1.00 98.75 72 ASP A CA 1
ATOM 546 C C . ASP A 1 72 ? -9.073 -5.186 -3.643 1.00 98.75 72 ASP A C 1
ATOM 548 O O . ASP A 1 72 ? -8.703 -5.693 -4.706 1.00 98.75 72 ASP A O 1
ATOM 552 N N . GLN A 1 73 ? -9.980 -4.200 -3.613 1.00 98.62 73 GLN A N 1
ATOM 553 C CA . GLN A 1 73 ? -10.512 -3.598 -4.846 1.00 98.62 73 GLN A CA 1
ATOM 554 C C . GLN A 1 73 ? -9.411 -2.870 -5.620 1.00 98.62 73 GLN A C 1
ATOM 556 O O . GLN A 1 73 ? -9.235 -3.115 -6.816 1.00 98.62 73 GLN A O 1
ATOM 561 N N . LEU A 1 74 ? -8.621 -2.047 -4.925 1.00 98.44 74 LEU A N 1
ATOM 562 C CA . LEU A 1 74 ? -7.512 -1.309 -5.523 1.00 98.44 74 LEU A CA 1
ATOM 563 C C . LEU A 1 74 ? -6.451 -2.255 -6.106 1.00 98.44 74 LEU A C 1
ATOM 565 O O . LEU A 1 74 ? -5.908 -1.995 -7.177 1.00 98.44 74 LEU A O 1
ATOM 569 N N . GLY A 1 75 ? -6.200 -3.391 -5.451 1.00 98.38 75 GLY A N 1
ATOM 570 C CA . GLY A 1 75 ? -5.315 -4.445 -5.945 1.00 98.38 75 GLY A CA 1
ATOM 571 C C . GLY A 1 75 ? -5.791 -5.071 -7.251 1.00 98.38 75 GLY A C 1
ATOM 572 O O . GLY A 1 75 ? -4.988 -5.280 -8.161 1.00 98.38 75 GLY A O 1
ATOM 573 N N . ARG A 1 76 ? -7.097 -5.329 -7.386 1.00 98.50 76 ARG A N 1
ATOM 574 C CA . ARG A 1 76 ? -7.678 -5.811 -8.650 1.00 98.50 76 ARG A CA 1
ATOM 575 C C . ARG A 1 76 ? -7.564 -4.763 -9.753 1.00 98.50 76 ARG A C 1
ATOM 577 O O . ARG A 1 76 ? -7.156 -5.104 -10.859 1.00 98.50 76 ARG A O 1
ATOM 584 N N . ALA A 1 77 ? -7.865 -3.504 -9.442 1.00 97.56 77 ALA A N 1
ATOM 585 C CA . ALA A 1 77 ? -7.748 -2.395 -10.385 1.00 97.56 77 ALA A CA 1
ATOM 586 C C . ALA A 1 77 ? -6.304 -2.215 -10.881 1.00 97.56 77 ALA A C 1
ATOM 588 O O . ALA A 1 77 ? -6.058 -2.153 -12.084 1.00 97.56 77 ALA A O 1
ATOM 589 N N . ARG A 1 78 ? -5.332 -2.251 -9.962 1.00 97.12 78 ARG A N 1
ATOM 590 C CA . ARG A 1 78 ? -3.896 -2.264 -10.267 1.00 97.12 78 ARG A CA 1
ATOM 591 C C . ARG A 1 78 ? -3.543 -3.367 -11.261 1.00 97.12 78 ARG A C 1
ATOM 593 O O . ARG A 1 78 ? -2.907 -3.089 -12.273 1.00 97.12 78 ARG A O 1
ATOM 600 N N . LEU A 1 79 ? -3.942 -4.607 -10.988 1.00 97.31 79 LEU A N 1
ATOM 601 C CA . LEU A 1 79 ? -3.629 -5.728 -11.876 1.00 97.31 79 LEU A CA 1
ATOM 602 C C . LEU A 1 79 ? -4.296 -5.578 -13.249 1.00 97.31 79 LEU A C 1
ATOM 604 O O . LEU A 1 79 ? -3.673 -5.916 -14.249 1.00 97.31 79 LEU A O 1
ATOM 608 N N . ALA A 1 80 ? -5.518 -5.047 -13.306 1.00 96.06 80 ALA A N 1
ATOM 609 C CA . ALA A 1 80 ? -6.248 -4.845 -14.554 1.00 96.06 80 ALA A CA 1
ATOM 610 C C . ALA A 1 80 ? -5.675 -3.712 -15.424 1.00 96.06 80 ALA A C 1
ATOM 612 O O . ALA A 1 80 ? -5.700 -3.815 -16.647 1.00 96.06 80 ALA A O 1
ATOM 613 N N . TRP A 1 81 ? -5.188 -2.626 -14.817 1.00 94.31 81 TRP A N 1
ATOM 614 C CA . TRP A 1 81 ? -4.750 -1.431 -15.553 1.00 94.31 81 TRP A CA 1
ATOM 615 C C . TRP A 1 81 ? -3.243 -1.361 -15.790 1.00 94.31 81 TRP A C 1
ATOM 617 O O . TRP A 1 81 ? -2.815 -0.747 -16.762 1.00 94.31 81 TRP A O 1
ATOM 627 N N . VAL A 1 82 ? -2.447 -1.956 -14.902 1.00 94.12 82 VAL A N 1
ATOM 628 C CA . VAL A 1 82 ? -0.976 -1.879 -14.926 1.00 94.12 82 VAL A CA 1
ATOM 629 C C . VAL A 1 82 ? -0.358 -3.242 -15.231 1.00 94.12 82 VAL A C 1
ATOM 631 O O . VAL A 1 82 ? 0.678 -3.329 -15.883 1.00 94.12 82 VAL A O 1
ATOM 634 N N . GLY A 1 83 ? -0.989 -4.318 -14.756 1.00 95.00 83 GLY A N 1
ATOM 635 C CA . GLY A 1 83 ? -0.426 -5.661 -14.799 1.00 95.00 83 GLY A CA 1
ATOM 636 C C . GLY A 1 83 ? 0.526 -5.957 -13.636 1.00 95.00 83 GLY A C 1
ATOM 637 O O . GLY A 1 83 ? 0.644 -5.209 -12.659 1.00 95.00 83 GLY A O 1
ATOM 638 N N . ARG A 1 84 ? 1.186 -7.115 -13.718 1.00 95.38 84 ARG A N 1
ATOM 639 C CA . ARG A 1 84 ? 2.151 -7.565 -12.709 1.00 95.38 84 ARG A CA 1
ATOM 640 C C . ARG A 1 84 ? 3.522 -6.956 -12.956 1.00 95.38 84 ARG A C 1
ATOM 642 O O . ARG A 1 84 ? 4.014 -6.956 -14.079 1.00 95.38 84 ARG A O 1
ATOM 649 N N . ASN A 1 85 ? 4.152 -6.498 -11.883 1.00 95.19 85 ASN A N 1
ATOM 650 C CA . ASN A 1 85 ? 5.554 -6.114 -11.863 1.00 95.19 85 ASN A CA 1
ATOM 651 C C . ASN A 1 85 ? 6.081 -6.226 -10.423 1.00 95.19 85 ASN A C 1
ATOM 653 O O . ASN A 1 85 ? 5.319 -5.990 -9.482 1.00 95.19 85 ASN A O 1
ATOM 657 N N . PRO A 1 86 ? 7.365 -6.578 -10.230 1.00 94.25 86 PRO A N 1
ATOM 658 C CA . PRO A 1 86 ? 7.891 -6.930 -8.911 1.00 94.25 86 PRO A CA 1
ATOM 659 C C . PRO A 1 86 ? 7.845 -5.776 -7.903 1.00 94.25 86 PRO A C 1
ATOM 661 O O . PRO A 1 86 ? 7.620 -6.017 -6.718 1.00 94.25 86 PRO A O 1
ATOM 664 N N . VAL A 1 87 ? 8.021 -4.536 -8.367 1.00 96.50 87 VAL A N 1
ATOM 665 C CA . VAL A 1 87 ? 8.025 -3.342 -7.510 1.00 96.50 87 VAL A CA 1
ATOM 666 C C . VAL A 1 87 ? 6.630 -3.103 -6.937 1.00 96.50 87 VAL A C 1
ATOM 668 O O . VAL A 1 87 ? 6.454 -3.057 -5.719 1.00 96.50 87 VAL A O 1
ATOM 671 N N . ASP A 1 88 ? 5.612 -3.057 -7.795 1.00 97.56 88 ASP A N 1
ATOM 672 C CA . ASP A 1 88 ? 4.231 -2.871 -7.357 1.00 97.56 88 ASP A CA 1
ATOM 673 C C . ASP A 1 88 ? 3.683 -4.080 -6.600 1.00 97.56 88 ASP A C 1
ATOM 675 O O . ASP A 1 88 ? 2.901 -3.900 -5.670 1.00 97.56 88 ASP A O 1
ATOM 679 N N . ASP A 1 89 ? 4.077 -5.304 -6.961 1.00 97.81 89 ASP A N 1
ATOM 680 C CA . ASP A 1 89 ? 3.669 -6.515 -6.242 1.00 97.81 89 ASP A CA 1
ATOM 681 C C . ASP A 1 89 ? 4.172 -6.509 -4.792 1.00 97.81 89 ASP A C 1
ATOM 683 O O . ASP A 1 89 ? 3.433 -6.885 -3.878 1.00 97.81 89 ASP A O 1
ATOM 687 N N . GLU A 1 90 ? 5.413 -6.078 -4.558 1.00 98.00 90 GLU A N 1
ATOM 688 C CA . GLU A 1 90 ? 5.981 -5.966 -3.212 1.00 98.00 90 GLU A CA 1
ATOM 689 C C . GLU A 1 90 ? 5.344 -4.815 -2.424 1.00 98.00 90 GLU A C 1
ATOM 691 O O . GLU A 1 90 ? 4.896 -5.021 -1.292 1.00 98.00 90 GLU A O 1
ATOM 696 N N . THR A 1 91 ? 5.231 -3.631 -3.033 1.00 98.50 91 THR A N 1
ATOM 697 C CA . THR A 1 91 ? 4.613 -2.460 -2.394 1.00 98.50 91 THR A CA 1
ATOM 698 C C . THR A 1 91 ? 3.147 -2.723 -2.045 1.00 98.50 91 THR A C 1
ATOM 700 O O . THR A 1 91 ? 2.714 -2.431 -0.928 1.00 98.50 91 THR A O 1
ATOM 703 N N . PHE A 1 92 ? 2.377 -3.327 -2.956 1.00 98.69 92 PHE A N 1
ATOM 704 C CA . PHE A 1 92 ? 0.972 -3.655 -2.716 1.00 98.69 92 PHE A CA 1
ATOM 705 C C . PHE A 1 92 ? 0.801 -4.686 -1.597 1.00 98.69 92 PHE A C 1
ATOM 707 O O . PHE A 1 92 ? -0.111 -4.556 -0.780 1.00 98.69 92 PHE A O 1
ATOM 714 N N . ARG A 1 93 ? 1.682 -5.690 -1.512 1.00 98.81 93 ARG A N 1
ATOM 715 C CA . ARG A 1 93 ? 1.634 -6.698 -0.441 1.00 98.81 93 ARG A CA 1
ATOM 716 C C . ARG A 1 93 ? 1.761 -6.055 0.937 1.00 98.81 93 ARG A C 1
ATOM 718 O O . ARG A 1 93 ? 0.955 -6.357 1.816 1.00 98.81 93 ARG A O 1
ATOM 725 N N . LEU A 1 94 ? 2.724 -5.146 1.104 1.00 98.81 94 LEU A N 1
ATOM 726 C CA . LEU A 1 94 ? 2.895 -4.402 2.351 1.00 98.81 94 LEU A CA 1
ATOM 727 C C . LEU A 1 94 ? 1.695 -3.490 2.633 1.00 98.81 94 LEU A C 1
ATOM 729 O O . LEU A 1 94 ? 1.185 -3.490 3.750 1.00 98.81 94 LEU A O 1
ATOM 733 N N . TYR A 1 95 ? 1.224 -2.749 1.627 1.00 98.75 95 TYR A N 1
ATOM 734 C CA . TYR A 1 95 ? 0.052 -1.883 1.755 1.00 98.75 95 TYR A CA 1
ATOM 735 C C . TYR A 1 95 ? -1.179 -2.663 2.240 1.00 98.75 95 TYR A C 1
ATOM 737 O O . TYR A 1 95 ? -1.832 -2.265 3.204 1.00 98.75 95 TYR A O 1
ATOM 745 N N . ARG A 1 96 ? -1.462 -3.820 1.629 1.00 98.69 96 ARG A N 1
ATOM 746 C CA . ARG A 1 96 ? -2.575 -4.690 2.022 1.00 98.69 96 ARG A CA 1
ATOM 747 C C . ARG A 1 96 ? -2.400 -5.229 3.441 1.00 98.69 96 ARG A C 1
ATOM 749 O O . ARG A 1 96 ? -3.363 -5.234 4.201 1.00 98.69 96 ARG A O 1
ATOM 756 N N . GLN A 1 97 ? -1.195 -5.676 3.798 1.00 98.81 97 GLN A N 1
ATOM 757 C CA . GLN A 1 97 ? -0.895 -6.138 5.154 1.00 98.81 97 GLN A CA 1
ATOM 758 C C . GLN A 1 97 ? -1.191 -5.039 6.184 1.00 98.81 97 GLN A C 1
ATOM 760 O O . GLN A 1 97 ? -1.907 -5.286 7.150 1.00 98.81 97 GLN A O 1
ATOM 765 N N . ILE A 1 98 ? -0.717 -3.816 5.939 1.00 98.81 98 ILE A N 1
ATOM 766 C CA . ILE A 1 98 ? -0.978 -2.660 6.803 1.00 98.81 98 ILE A CA 1
ATOM 767 C C . ILE A 1 98 ? -2.480 -2.379 6.913 1.00 98.81 98 ILE A C 1
ATOM 769 O O . ILE A 1 98 ? -2.956 -2.093 8.008 1.00 98.81 98 ILE A O 1
ATOM 773 N N . SER A 1 99 ? -3.251 -2.497 5.826 1.00 98.69 99 SER A N 1
ATOM 774 C CA . SER A 1 99 ? -4.714 -2.353 5.881 1.00 98.69 99 SER A CA 1
ATOM 775 C C . SER A 1 99 ? -5.386 -3.392 6.785 1.00 98.69 99 SER A C 1
ATOM 777 O O . SER A 1 99 ? -6.290 -3.032 7.538 1.00 98.69 99 SER A O 1
ATOM 779 N N . VAL A 1 100 ? -4.923 -4.646 6.769 1.00 98.81 100 VAL A N 1
ATOM 780 C CA . VAL A 1 100 ? -5.431 -5.708 7.658 1.00 98.81 100 VAL A CA 1
ATOM 781 C C . VAL A 1 100 ? -5.100 -5.405 9.119 1.00 98.81 100 VAL A C 1
ATOM 783 O O . VAL A 1 100 ? -5.977 -5.450 9.981 1.00 98.81 100 VAL A O 1
ATOM 786 N N . GLU A 1 101 ? -3.849 -5.058 9.411 1.00 98.75 101 GLU A N 1
ATOM 787 C CA . GLU A 1 101 ? -3.397 -4.734 10.772 1.00 98.75 101 GLU A CA 1
ATOM 788 C C . GLU A 1 101 ? -4.117 -3.487 11.323 1.00 98.75 101 GLU A C 1
ATOM 790 O O . GLU A 1 101 ? -4.450 -3.414 12.504 1.00 98.75 101 GLU A O 1
ATOM 795 N N . ARG A 1 102 ? -4.422 -2.517 10.454 1.00 98.44 102 ARG A N 1
ATOM 796 C CA . ARG A 1 102 ? -5.233 -1.330 10.756 1.00 98.44 102 ARG A CA 1
ATOM 797 C C . ARG A 1 102 ? -6.687 -1.668 11.084 1.00 98.44 102 ARG A C 1
ATOM 799 O O . ARG A 1 102 ? -7.236 -1.094 12.019 1.00 98.44 102 ARG A O 1
ATOM 806 N N . ASP A 1 103 ? -7.325 -2.539 10.304 1.00 98.19 103 ASP A N 1
ATOM 807 C CA . ASP A 1 103 ? -8.727 -2.925 10.523 1.00 98.19 103 ASP A CA 1
ATOM 808 C C . ASP A 1 103 ? -8.894 -3.796 11.773 1.00 98.19 103 ASP A C 1
ATOM 810 O O . ASP A 1 103 ? -9.905 -3.699 12.462 1.00 98.19 103 ASP A O 1
ATOM 814 N N . THR A 1 104 ? -7.887 -4.611 12.090 1.00 98.12 104 THR A N 1
ATOM 815 C CA . THR A 1 104 ? -7.856 -5.467 13.289 1.00 98.12 104 THR A CA 1
ATOM 816 C C . THR A 1 104 ? -7.354 -4.751 14.545 1.00 98.12 104 THR A C 1
ATOM 818 O O . THR A 1 104 ? -7.289 -5.358 15.610 1.00 98.12 104 THR A O 1
ATOM 821 N N . GLY A 1 105 ? -6.995 -3.467 14.444 1.00 98.12 105 GLY A N 1
ATOM 822 C CA . GLY A 1 105 ? -6.517 -2.664 15.572 1.00 98.12 105 GLY A CA 1
ATOM 823 C C . GLY A 1 105 ? -5.108 -3.016 16.063 1.00 98.12 105 GLY A C 1
ATOM 824 O O . GLY A 1 105 ? -4.697 -2.521 17.108 1.00 98.12 105 GLY A O 1
ATOM 825 N N . GLN A 1 106 ? -4.355 -3.833 15.322 1.00 98.56 106 GLN A N 1
ATOM 826 C CA . GLN A 1 106 ? -2.976 -4.199 15.658 1.00 98.56 106 GLN A CA 1
ATOM 827 C C . GLN A 1 106 ? -2.019 -3.007 15.550 1.00 98.56 106 GLN A C 1
ATOM 829 O O . GLN A 1 106 ? -1.069 -2.913 16.325 1.00 98.56 106 GLN A O 1
ATOM 834 N N . ILE A 1 107 ? -2.268 -2.087 14.607 1.00 98.62 107 ILE A N 1
ATOM 835 C CA . ILE A 1 107 ? -1.482 -0.855 14.459 1.00 98.62 107 ILE A CA 1
ATOM 836 C C . ILE A 1 107 ? -2.361 0.387 14.286 1.00 98.62 107 ILE A C 1
ATOM 838 O O . ILE A 1 107 ? -3.422 0.372 13.658 1.00 98.62 107 ILE A O 1
ATOM 842 N N . GLY A 1 108 ? -1.863 1.510 14.805 1.00 98.38 108 GLY A N 1
ATOM 843 C CA . GLY A 1 108 ? -2.455 2.833 14.625 1.00 98.38 108 GLY A CA 1
ATOM 844 C C . GLY A 1 108 ? -2.101 3.489 13.285 1.00 98.38 108 GLY A C 1
ATOM 845 O O . GLY A 1 108 ? -1.404 2.934 12.439 1.00 98.38 108 GLY A O 1
ATOM 846 N N . GLN A 1 109 ? -2.595 4.713 13.072 1.00 97.62 109 GLN A N 1
ATOM 847 C CA . GLN A 1 109 ? -2.351 5.469 11.832 1.00 97.62 109 GLN A CA 1
ATOM 848 C C . GLN A 1 109 ? -0.886 5.873 11.673 1.00 97.62 109 GLN A C 1
ATOM 850 O O . GLN A 1 109 ? -0.333 5.706 10.592 1.00 97.62 109 GLN A O 1
ATOM 855 N N . ALA A 1 110 ? -0.272 6.379 12.745 1.00 98.44 110 ALA A N 1
ATOM 856 C CA . ALA A 1 110 ? 1.110 6.846 12.718 1.00 98.44 110 ALA A CA 1
ATOM 857 C C . ALA A 1 110 ? 2.079 5.717 12.331 1.00 98.44 110 ALA A C 1
ATOM 859 O O . ALA A 1 110 ? 2.932 5.898 11.469 1.00 98.44 110 ALA A O 1
ATOM 860 N N . GLU A 1 111 ? 1.886 4.526 12.901 1.00 98.69 111 GLU A N 1
ATOM 861 C CA . GLU A 1 111 ? 2.711 3.356 12.596 1.00 98.69 111 GLU A CA 1
ATOM 862 C C . GLU A 1 111 ? 2.520 2.871 11.151 1.00 98.69 111 GLU A C 1
ATOM 864 O O . GLU A 1 111 ? 3.493 2.588 10.452 1.00 98.69 111 GLU A O 1
ATOM 869 N N . ALA A 1 112 ? 1.276 2.845 10.662 1.00 98.56 112 ALA A N 1
ATOM 870 C CA . ALA A 1 112 ? 0.981 2.525 9.268 1.00 98.56 112 ALA A CA 1
ATOM 871 C C . ALA A 1 112 ? 1.662 3.501 8.291 1.00 98.56 112 ALA A C 1
ATOM 873 O O . ALA A 1 112 ? 2.290 3.067 7.323 1.00 98.56 112 ALA A O 1
ATOM 874 N N . GLN A 1 113 ? 1.573 4.808 8.563 1.00 98.38 113 GLN A N 1
ATOM 875 C CA . GLN A 1 113 ? 2.223 5.849 7.761 1.00 98.38 113 GLN A CA 1
ATOM 876 C C . GLN A 1 113 ? 3.745 5.693 7.779 1.00 98.38 113 GLN A C 1
ATOM 878 O O . GLN A 1 113 ? 4.365 5.679 6.719 1.00 98.38 113 GLN A O 1
ATOM 883 N N . ARG A 1 114 ? 4.344 5.503 8.961 1.00 98.69 114 ARG A N 1
ATOM 884 C CA . ARG A 1 114 ? 5.790 5.301 9.117 1.00 98.69 114 ARG A CA 1
ATOM 885 C C . ARG A 1 114 ? 6.284 4.102 8.308 1.00 98.69 114 ARG A C 1
ATOM 887 O O . ARG A 1 114 ? 7.236 4.225 7.543 1.00 98.69 114 ARG A O 1
ATOM 894 N N . ARG A 1 115 ? 5.620 2.948 8.423 1.00 98.69 115 ARG A N 1
ATOM 895 C CA . ARG A 1 115 ? 6.018 1.723 7.709 1.00 98.69 115 ARG A CA 1
ATOM 896 C C . ARG A 1 115 ? 5.947 1.867 6.193 1.00 98.69 115 ARG A C 1
ATOM 898 O O . ARG A 1 115 ? 6.834 1.364 5.500 1.00 98.69 115 ARG A O 1
ATOM 905 N N . MET A 1 116 ? 4.909 2.530 5.683 1.00 98.69 116 MET A N 1
ATOM 906 C CA . MET A 1 116 ? 4.795 2.802 4.252 1.00 98.69 116 MET A CA 1
ATOM 907 C C . MET A 1 116 ? 5.845 3.805 3.778 1.00 98.69 116 MET A C 1
ATOM 909 O O . MET A 1 116 ? 6.524 3.520 2.796 1.00 98.69 116 MET A O 1
ATOM 913 N N . ASP A 1 117 ? 6.038 4.918 4.487 1.00 98.69 117 ASP A N 1
ATOM 914 C CA . ASP A 1 117 ? 7.068 5.915 4.165 1.00 98.69 117 ASP A CA 1
ATOM 915 C C . ASP A 1 117 ? 8.467 5.279 4.095 1.00 98.69 117 ASP A C 1
ATOM 917 O O . ASP A 1 117 ? 9.188 5.431 3.107 1.00 98.69 117 ASP A O 1
ATOM 921 N N . GLU A 1 118 ? 8.829 4.469 5.092 1.00 98.56 118 GLU A N 1
ATOM 922 C CA . GLU A 1 118 ? 10.107 3.759 5.108 1.00 98.56 118 GLU A CA 1
ATOM 923 C C . GLU A 1 118 ? 10.252 2.782 3.937 1.00 98.56 118 GLU A C 1
ATOM 925 O O . GLU A 1 118 ? 11.338 2.663 3.363 1.00 98.56 118 GLU A O 1
ATOM 930 N N . ALA A 1 119 ? 9.181 2.075 3.567 1.00 98.44 119 ALA A N 1
ATOM 931 C CA . ALA A 1 119 ? 9.189 1.158 2.432 1.00 98.44 119 ALA A CA 1
ATOM 932 C C . ALA A 1 119 ? 9.377 1.884 1.100 1.00 98.44 119 ALA A C 1
ATOM 934 O O . ALA A 1 119 ? 10.187 1.453 0.278 1.00 98.44 119 ALA A O 1
ATOM 935 N N . LEU A 1 120 ? 8.691 3.008 0.911 1.00 98.44 120 LEU A N 1
ATOM 936 C CA . LEU A 1 120 ? 8.826 3.839 -0.279 1.00 98.44 120 LEU A CA 1
ATOM 937 C C . LEU A 1 120 ? 10.244 4.425 -0.375 1.00 98.44 120 LEU A C 1
ATOM 939 O O . LEU A 1 120 ? 10.911 4.271 -1.398 1.00 98.44 120 LEU A O 1
ATOM 943 N N . LYS A 1 121 ? 10.788 4.967 0.720 1.00 98.06 121 LYS A N 1
ATOM 944 C CA . LYS A 1 121 ? 12.183 5.446 0.768 1.00 98.06 121 LYS A CA 1
ATOM 945 C C . LYS A 1 121 ? 13.203 4.333 0.508 1.00 98.06 121 LYS A C 1
ATOM 947 O O . LYS A 1 121 ? 14.236 4.578 -0.119 1.00 98.06 121 LYS A O 1
ATOM 952 N N . ARG A 1 122 ? 12.950 3.102 0.975 1.00 97.50 122 ARG A N 1
ATOM 953 C CA . ARG A 1 122 ? 13.779 1.930 0.626 1.00 97.50 122 ARG A CA 1
ATOM 954 C C . ARG A 1 122 ? 13.744 1.663 -0.875 1.00 97.50 122 ARG A C 1
ATOM 956 O O . ARG A 1 122 ? 14.806 1.457 -1.461 1.00 97.50 122 ARG A O 1
ATOM 963 N N . TRP A 1 123 ? 12.565 1.708 -1.492 1.00 96.25 123 TRP A N 1
ATOM 964 C CA . TRP A 1 123 ? 12.429 1.546 -2.936 1.00 96.25 123 TRP A CA 1
ATOM 965 C C . TRP A 1 123 ? 13.179 2.616 -3.722 1.00 96.25 123 TRP A C 1
ATOM 967 O O . TRP A 1 123 ? 13.879 2.254 -4.657 1.00 96.25 123 TRP A O 1
ATOM 977 N N . GLN A 1 124 ? 13.146 3.884 -3.311 1.00 95.31 124 GLN A N 1
ATOM 978 C CA . GLN A 1 124 ? 13.925 4.945 -3.967 1.00 95.31 124 GLN A CA 1
ATOM 979 C C . GLN A 1 124 ? 15.428 4.651 -3.981 1.00 95.31 124 GLN A C 1
ATOM 981 O O . GLN A 1 124 ? 16.071 4.742 -5.024 1.00 95.31 124 GLN A O 1
ATOM 986 N N . ARG A 1 125 ? 15.995 4.232 -2.842 1.00 95.12 125 ARG A N 1
ATOM 987 C CA . ARG A 1 125 ? 17.422 3.870 -2.770 1.00 95.12 125 ARG A CA 1
ATOM 988 C C . ARG A 1 125 ? 17.748 2.671 -3.657 1.00 95.12 125 ARG A C 1
ATOM 990 O O . ARG A 1 125 ? 18.752 2.670 -4.363 1.00 95.12 125 ARG A O 1
ATOM 997 N N . ARG A 1 126 ? 16.887 1.655 -3.623 1.00 94.44 126 ARG A N 1
ATOM 998 C CA . ARG A 1 126 ? 17.058 0.407 -4.373 1.00 94.44 126 ARG A CA 1
ATOM 999 C C . ARG A 1 126 ? 16.852 0.606 -5.879 1.00 94.44 126 ARG A C 1
ATOM 1001 O O . ARG A 1 126 ? 17.488 -0.079 -6.670 1.00 94.44 126 ARG A O 1
ATOM 1008 N N . TRP A 1 127 ? 16.022 1.568 -6.273 1.00 93.94 127 TRP A N 1
ATOM 1009 C CA . TRP A 1 127 ? 15.743 1.914 -7.664 1.00 93.94 127 TRP A CA 1
ATOM 1010 C C . TRP A 1 127 ? 16.992 2.368 -8.416 1.00 93.94 127 TRP A C 1
ATOM 1012 O O . TRP A 1 127 ? 17.268 1.868 -9.501 1.00 93.94 127 TRP A O 1
ATOM 1022 N N . VAL A 1 128 ? 17.809 3.230 -7.802 1.00 90.38 128 VAL A N 1
ATOM 1023 C CA . VAL A 1 128 ? 19.076 3.699 -8.394 1.00 90.38 128 VAL A CA 1
ATOM 1024 C C . VAL A 1 128 ? 20.064 2.545 -8.606 1.00 90.38 128 VAL A C 1
ATOM 1026 O O . VAL A 1 128 ? 20.840 2.562 -9.556 1.00 90.38 128 VAL A O 1
ATOM 1029 N N . GLN A 1 129 ? 20.000 1.519 -7.756 1.00 91.56 129 GLN A N 1
ATOM 1030 C CA . GLN A 1 129 ? 20.876 0.345 -7.806 1.00 91.56 129 GLN A CA 1
ATOM 1031 C C . GLN A 1 129 ? 20.359 -0.762 -8.737 1.00 91.56 129 GLN A C 1
ATOM 1033 O O . GLN A 1 129 ? 21.104 -1.682 -9.068 1.00 91.56 129 GLN A O 1
ATOM 1038 N N . LEU A 1 130 ? 19.089 -0.707 -9.151 1.00 90.25 130 LEU A N 1
ATOM 1039 C CA . LEU A 1 130 ? 18.500 -1.711 -10.030 1.00 90.25 130 LEU A CA 1
ATOM 1040 C C . LEU A 1 130 ? 19.070 -1.575 -11.450 1.00 90.25 130 LEU A C 1
ATOM 1042 O O . LEU A 1 130 ? 18.979 -0.481 -12.027 1.00 90.25 130 LEU A O 1
ATOM 1046 N N . PRO A 1 131 ? 19.583 -2.669 -12.047 1.00 91.25 131 PRO A N 1
ATOM 1047 C CA . PRO A 1 131 ? 19.927 -2.699 -13.463 1.00 91.25 131 PRO A CA 1
ATOM 1048 C C . PRO A 1 131 ? 18.722 -2.303 -14.318 1.00 91.25 131 PRO A C 1
ATOM 1050 O O . PRO A 1 131 ? 17.601 -2.715 -14.023 1.00 91.25 131 PRO A O 1
ATOM 1053 N N . LEU A 1 132 ? 18.946 -1.546 -15.397 1.00 86.44 132 LEU A N 1
ATOM 1054 C CA . LEU A 1 132 ? 17.871 -1.080 -16.287 1.00 86.44 132 LEU A CA 1
ATOM 1055 C C . LEU A 1 132 ? 17.013 -2.233 -16.830 1.00 86.44 132 LEU A C 1
ATOM 1057 O O . LEU A 1 132 ? 15.799 -2.100 -16.914 1.00 86.44 132 LEU A O 1
ATOM 1061 N N . SER A 1 133 ? 17.623 -3.387 -17.113 1.00 86.62 133 SER A N 1
ATOM 1062 C CA . SER A 1 133 ? 16.929 -4.597 -17.577 1.00 86.62 133 SER A CA 1
ATOM 1063 C C . SER A 1 133 ? 15.944 -5.190 -16.562 1.00 86.62 133 SER A C 1
ATOM 1065 O O . SER A 1 133 ? 15.045 -5.930 -16.949 1.00 86.62 133 SER A O 1
ATOM 1067 N N . ALA A 1 134 ? 16.104 -4.880 -15.273 1.00 85.88 134 ALA A N 1
ATOM 1068 C CA . ALA A 1 134 ? 15.243 -5.356 -14.194 1.00 85.88 134 ALA A CA 1
ATOM 1069 C C . ALA A 1 134 ? 14.193 -4.318 -13.763 1.00 85.88 134 ALA A C 1
ATOM 1071 O O . ALA A 1 134 ? 13.342 -4.623 -12.921 1.00 85.88 134 ALA A O 1
ATOM 1072 N N . ARG A 1 135 ? 14.244 -3.090 -14.300 1.00 90.88 135 ARG A N 1
ATOM 1073 C CA . ARG A 1 135 ? 13.283 -2.037 -13.962 1.00 90.88 135 ARG A CA 1
ATOM 1074 C C . ARG A 1 135 ? 11.994 -2.234 -14.762 1.00 90.88 135 ARG A C 1
ATOM 1076 O O . ARG A 1 135 ? 12.049 -2.320 -15.988 1.00 90.88 135 ARG A O 1
ATOM 1083 N N . PRO A 1 136 ? 10.822 -2.295 -14.108 1.00 90.25 136 PRO A N 1
ATOM 1084 C CA . PRO A 1 136 ? 9.564 -2.272 -14.835 1.00 90.25 136 PRO A CA 1
ATOM 1085 C C . PRO A 1 136 ? 9.383 -0.924 -15.533 1.00 90.25 136 PRO A C 1
ATOM 1087 O O . PRO A 1 136 ? 9.742 0.113 -14.980 1.00 90.25 136 PRO A O 1
ATOM 1090 N N . ALA A 1 137 ? 8.773 -0.941 -16.719 1.00 85.31 137 ALA A N 1
ATOM 1091 C CA . ALA A 1 137 ? 8.546 0.267 -17.513 1.00 85.31 137 ALA A CA 1
ATOM 1092 C C . ALA A 1 137 ? 7.692 1.319 -16.783 1.00 85.31 137 ALA A C 1
ATOM 1094 O O . ALA A 1 137 ? 7.890 2.513 -16.979 1.00 85.31 137 ALA A O 1
ATOM 1095 N N . ASN A 1 138 ? 6.747 0.885 -15.940 1.00 85.12 138 ASN A N 1
ATOM 1096 C CA . ASN A 1 138 ? 5.937 1.783 -15.122 1.00 85.12 138 ASN A CA 1
ATOM 1097 C C . ASN A 1 138 ? 5.487 1.100 -13.813 1.00 85.12 138 ASN A C 1
ATOM 1099 O O . ASN A 1 138 ? 4.516 0.337 -13.834 1.00 85.12 138 ASN A O 1
ATOM 1103 N N . PRO A 1 139 ? 6.156 1.348 -12.670 1.00 94.94 139 PRO A N 1
ATOM 1104 C CA . PRO A 1 139 ? 5.685 0.917 -11.353 1.00 94.94 139 PRO A CA 1
ATOM 1105 C C . PRO A 1 139 ? 4.569 1.853 -10.849 1.00 94.94 139 PRO A C 1
ATOM 1107 O O . PRO A 1 139 ? 4.742 2.616 -9.893 1.00 94.94 139 PRO A O 1
ATOM 1110 N N . ALA A 1 140 ? 3.427 1.845 -11.540 1.00 96.50 140 ALA A N 1
ATOM 1111 C CA . ALA A 1 140 ? 2.370 2.840 -11.377 1.00 96.50 140 ALA A CA 1
ATOM 1112 C C . ALA A 1 140 ? 1.748 2.844 -9.974 1.00 96.50 140 ALA A C 1
ATOM 1114 O O . ALA A 1 140 ? 1.445 3.912 -9.446 1.00 96.50 140 ALA A O 1
ATOM 1115 N N . PHE A 1 141 ? 1.579 1.682 -9.331 1.00 98.06 141 PHE A N 1
ATOM 1116 C CA . PHE A 1 141 ? 1.029 1.636 -7.969 1.00 98.06 141 PHE A CA 1
ATOM 1117 C C . PHE A 1 141 ? 2.004 2.229 -6.951 1.00 98.06 141 PHE A C 1
ATOM 1119 O O . PHE A 1 141 ? 1.613 2.993 -6.067 1.00 98.06 141 PHE A O 1
ATOM 1126 N N . THR A 1 142 ? 3.287 1.911 -7.090 1.00 98.12 142 THR A N 1
ATOM 1127 C CA . THR A 1 142 ? 4.323 2.468 -6.225 1.00 98.12 142 THR A CA 1
ATOM 1128 C C . THR A 1 142 ? 4.449 3.971 -6.449 1.00 98.12 142 THR A C 1
ATOM 1130 O O . THR A 1 142 ? 4.463 4.712 -5.473 1.00 98.12 142 THR A O 1
ATOM 1133 N N . ASN A 1 143 ? 4.435 4.445 -7.697 1.00 97.00 143 ASN A N 1
ATOM 1134 C CA . ASN A 1 143 ? 4.478 5.874 -8.025 1.00 97.00 143 ASN A CA 1
ATOM 1135 C C . ASN A 1 143 ? 3.228 6.636 -7.560 1.00 97.00 143 ASN A C 1
ATOM 1137 O O . ASN A 1 143 ? 3.344 7.764 -7.074 1.00 97.00 143 ASN A O 1
ATOM 1141 N N . PHE A 1 144 ? 2.052 6.008 -7.617 1.00 95.25 144 PHE A N 1
ATOM 1142 C CA . PHE A 1 144 ? 0.839 6.509 -6.968 1.00 95.25 144 PHE A CA 1
ATOM 1143 C C . PHE A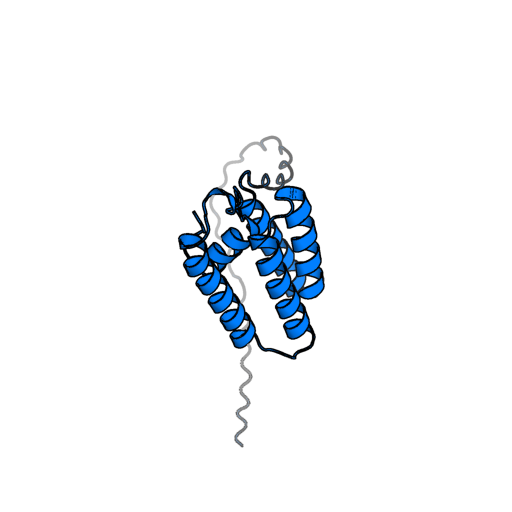 1 144 ? 1.080 6.753 -5.469 1.00 95.25 144 PHE A C 1
ATOM 1145 O O . PHE A 1 144 ? 0.812 7.848 -4.973 1.00 95.25 144 PHE A O 1
ATOM 1152 N N . LEU A 1 145 ? 1.631 5.771 -4.751 1.00 97.88 145 LEU A N 1
ATOM 1153 C CA . LEU A 1 145 ? 1.922 5.922 -3.326 1.00 97.88 145 LEU A CA 1
ATOM 1154 C C . LEU A 1 145 ? 3.030 6.945 -3.059 1.00 97.88 145 LEU A C 1
ATOM 1156 O O . LEU A 1 145 ? 2.900 7.716 -2.115 1.00 97.88 145 LEU A O 1
ATOM 1160 N N . MET A 1 146 ? 4.069 7.024 -3.895 1.00 97.69 146 MET A N 1
ATOM 1161 C CA . MET A 1 146 ? 5.089 8.077 -3.787 1.00 97.69 146 MET A CA 1
ATOM 1162 C C . MET A 1 146 ? 4.432 9.461 -3.796 1.00 97.69 146 MET A C 1
ATOM 1164 O O . MET A 1 146 ? 4.685 10.261 -2.898 1.00 97.69 146 MET A O 1
ATOM 1168 N N . LYS A 1 147 ? 3.502 9.703 -4.729 1.00 95.75 147 LYS A N 1
ATOM 1169 C CA . LYS A 1 147 ? 2.747 10.962 -4.815 1.00 95.75 147 LYS A CA 1
ATOM 1170 C C . LYS A 1 147 ? 1.932 11.241 -3.550 1.00 95.75 147 LYS A C 1
ATOM 1172 O O . LYS A 1 147 ? 1.981 12.357 -3.042 1.00 95.75 147 LYS A O 1
ATOM 1177 N N . VAL A 1 148 ? 1.222 10.242 -3.017 1.00 96.12 148 VAL A N 1
ATOM 1178 C CA . VAL A 1 148 ? 0.445 10.380 -1.765 1.00 96.12 148 VAL A CA 1
ATOM 1179 C C . VAL A 1 148 ? 1.339 10.745 -0.574 1.00 96.12 148 VAL A C 1
ATOM 1181 O O . VAL A 1 148 ? 0.922 11.515 0.287 1.00 96.12 148 VAL A O 1
ATOM 1184 N N . TYR A 1 149 ? 2.567 10.227 -0.535 1.00 97.19 149 TYR A N 1
ATOM 1185 C CA . TYR A 1 149 ? 3.537 10.475 0.536 1.00 97.19 149 TYR A CA 1
ATOM 1186 C C . TYR A 1 149 ? 4.453 11.684 0.270 1.00 97.19 149 TYR A C 1
ATOM 1188 O O . TYR A 1 149 ? 5.362 11.943 1.056 1.00 97.19 149 TYR A O 1
ATOM 1196 N N . GLY A 1 150 ? 4.234 12.438 -0.814 1.00 96.94 150 GLY A N 1
ATOM 1197 C CA . GLY A 1 150 ? 5.059 13.602 -1.161 1.00 96.94 150 GLY A CA 1
ATOM 1198 C C . GLY A 1 150 ? 6.496 13.250 -1.565 1.00 96.94 150 GLY A C 1
ATOM 1199 O O . GLY A 1 150 ? 7.400 14.069 -1.416 1.00 96.94 150 GLY A O 1
ATOM 1200 N N . LEU A 1 151 ? 6.721 12.031 -2.053 1.00 96.38 151 LEU A N 1
ATOM 1201 C CA . LEU A 1 151 ? 8.015 11.522 -2.496 1.00 96.38 151 LEU A CA 1
ATOM 1202 C C . LEU A 1 151 ? 8.136 11.599 -4.029 1.00 96.38 151 LEU A C 1
ATOM 1204 O O . LEU A 1 151 ? 7.133 11.430 -4.730 1.00 96.38 151 LEU A O 1
ATOM 1208 N N . PRO A 1 152 ? 9.348 11.813 -4.582 1.00 95.19 152 PRO A N 1
ATOM 1209 C CA . PRO A 1 152 ? 9.546 11.767 -6.025 1.00 95.19 152 PRO A CA 1
ATOM 1210 C C . PRO A 1 152 ? 9.273 10.360 -6.585 1.00 95.19 152 PRO A C 1
ATOM 1212 O O . PRO A 1 152 ? 9.579 9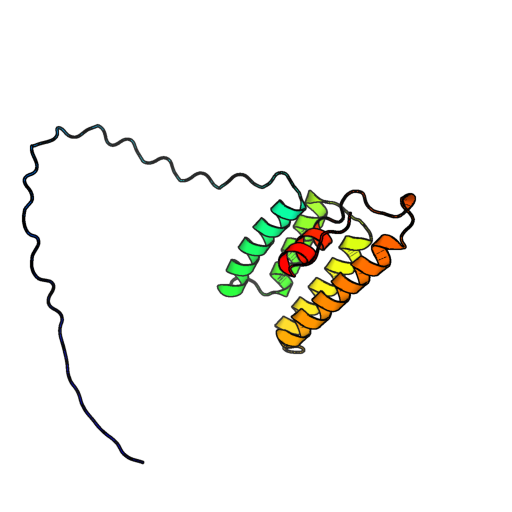.364 -5.912 1.00 95.19 152 PRO A O 1
ATOM 1215 N N . PRO A 1 153 ? 8.714 10.268 -7.807 1.00 95.00 153 PRO A N 1
ATOM 1216 C CA . PRO A 1 153 ? 8.432 8.993 -8.454 1.00 95.00 153 PRO A CA 1
ATOM 1217 C C . PRO A 1 153 ? 9.723 8.245 -8.807 1.00 95.00 153 PRO A C 1
ATOM 1219 O O . PRO A 1 153 ? 10.792 8.835 -8.960 1.00 95.00 153 PRO A O 1
ATOM 1222 N N . LEU A 1 154 ? 9.601 6.933 -8.970 1.00 92.94 154 LEU A N 1
ATOM 1223 C CA . LEU A 1 154 ? 10.644 6.064 -9.497 1.00 92.94 154 LEU A CA 1
ATOM 1224 C C . LEU A 1 154 ? 10.733 6.270 -11.020 1.00 92.94 154 LEU A C 1
ATOM 1226 O O . LEU A 1 154 ? 9.777 5.949 -11.731 1.00 92.94 154 LEU A O 1
ATOM 1230 N N . GLN A 1 155 ? 11.853 6.838 -11.484 1.00 81.50 155 GLN A N 1
ATOM 1231 C CA . GLN A 1 155 ? 12.182 7.126 -12.892 1.00 81.50 155 GLN A CA 1
ATOM 1232 C C . GLN A 1 155 ? 13.525 6.501 -13.272 1.00 81.50 155 GLN A C 1
ATOM 1234 O O . GLN A 1 155 ? 14.477 6.606 -12.464 1.00 81.50 155 GLN A O 1
#

Radius of gyration: 25.46 Å; chains: 1; bounding box: 62×53×64 Å

Foldseek 3Di:
DDDDDDDDDDDDDDDDDDDDDDDPDDDDPPPPDDPDDPDDQDPQLLSNLLVLLVVLVVCVVVVVDQLLRSLVVSVVSCCVRPNDAPLLVVLSVLSNVLSVCPRVVVDDPVVSLVVSVVSLVVCQVVLVVDDPVRDDPDSSNSQSVCVVNVHHGRD

Secondary structure (DSSP, 8-state):
------------------------------------PPPPPPSSHHHHHHHHHHHHHHHHHTTSS-HHHHHHHHHHHHHHHT---HHHHHHHHHHHHHHHHHHTTSS-HHHHHHHHHHHHHHHHHHHHHS-GGGS-S--HHHHHHHHHTTPPP--

pLDDT: mean 85.27, std 18.52, range [36.41, 98.81]